Protein AF-A0A0M0ED02-F1 (afdb_monomer_lite)

pLDDT: mean 74.31, std 16.86, range [31.5, 91.44]

InterPro domains:
  IPR004805 Error-prone DNA polymerase/DNA polymerase III subunit alpha DnaE/PolC [PTHR32294] (1-151)
  IPR029460 DNA polymerase, helix-hairpin-helix motif [PF14579] (2-57)

Foldseek 3Di:
DPQADPLLVVLLVVLPPPNAAADPVSSCVSSVDALSNQLVCLLVVVCCVRHVDHSVRSNVSSVPDDRDCDPVVVVVPVPDDPPDPPDDDDHDDPLVSQVSNCVPPVDDPDDDNCVVVVVVCVVVQADEPVVVVVDDPPDDHHHDDDDSDDDDDDPPDDDDDDDDDDDDDDDDDD

Structure (mmCIF, N/CA/C/O backbone):
data_AF-A0A0M0ED02-F1
#
_entry.id   AF-A0A0M0ED02-F1
#
loop_
_atom_site.group_PDB
_atom_site.id
_atom_site.type_symbol
_atom_site.label_atom_id
_atom_site.label_alt_id
_atom_site.label_comp_id
_atom_site.label_asym_id
_atom_site.label_entity_id
_atom_site.label_seq_id
_atom_site.pdbx_PDB_ins_code
_atom_site.Cartn_x
_atom_site.Cartn_y
_atom_site.Cartn_z
_atom_site.occupancy
_atom_site.B_iso_or_equiv
_atom_site.auth_seq_id
_atom_site.auth_comp_id
_atom_site.auth_asym_id
_atom_site.auth_atom_id
_atom_site.pdbx_PDB_model_num
ATOM 1 N N . MET A 1 1 ? -3.926 8.147 -8.343 1.00 64.50 1 MET A N 1
ATOM 2 C CA . MET A 1 1 ? -3.078 7.857 -7.161 1.00 64.50 1 MET A CA 1
ATOM 3 C C . MET A 1 1 ? -2.410 9.155 -6.729 1.00 64.50 1 MET A C 1
ATOM 5 O O . MET A 1 1 ? -2.007 9.906 -7.608 1.00 64.50 1 MET A O 1
ATOM 9 N N . LYS A 1 2 ? -2.320 9.468 -5.429 1.00 71.38 2 LYS A N 1
ATOM 10 C CA . LYS A 1 2 ? -1.594 10.677 -4.991 1.00 71.38 2 LYS A CA 1
ATOM 11 C C . LYS A 1 2 ? -0.105 10.517 -5.325 1.00 71.38 2 LYS A C 1
ATOM 13 O O . LYS A 1 2 ? 0.480 9.510 -4.946 1.00 71.38 2 LYS A O 1
ATOM 18 N N . GLY A 1 3 ? 0.480 11.491 -6.020 1.00 77.50 3 GLY A N 1
ATOM 19 C CA . GLY A 1 3 ? 1.910 11.512 -6.363 1.00 77.50 3 GLY A CA 1
ATOM 20 C C . GLY A 1 3 ? 2.288 10.900 -7.719 1.00 77.50 3 GLY A C 1
ATOM 21 O O . GLY A 1 3 ? 3.395 11.139 -8.182 1.00 77.50 3 GLY A O 1
ATOM 22 N N . LEU A 1 4 ? 1.387 10.179 -8.398 1.00 85.06 4 LEU A N 1
ATOM 23 C CA . LEU A 1 4 ? 1.638 9.688 -9.759 1.00 85.06 4 LEU A CA 1
ATOM 24 C C . LEU A 1 4 ? 1.232 10.754 -10.785 1.00 85.06 4 LEU A C 1
ATOM 26 O O . LEU A 1 4 ? 0.069 11.162 -10.809 1.00 85.06 4 LEU A O 1
ATOM 30 N N . ALA A 1 5 ? 2.170 11.190 -11.628 1.00 89.19 5 ALA A N 1
ATOM 31 C CA . ALA A 1 5 ? 1.877 12.118 -12.716 1.00 89.19 5 ALA A CA 1
ATOM 32 C C . ALA A 1 5 ? 1.031 11.438 -13.806 1.00 89.19 5 ALA A C 1
ATOM 34 O O . ALA A 1 5 ? 1.244 10.270 -14.136 1.00 89.19 5 ALA A O 1
ATOM 35 N N . ASN A 1 6 ? 0.091 12.180 -14.401 1.00 89.19 6 ASN A N 1
ATOM 36 C CA . ASN A 1 6 ? -0.764 11.651 -15.471 1.00 89.19 6 ASN A CA 1
ATOM 37 C C . ASN A 1 6 ? 0.045 11.213 -16.699 1.00 89.19 6 ASN A C 1
ATOM 39 O O . ASN A 1 6 ? -0.293 10.215 -17.326 1.00 89.19 6 ASN A O 1
ATOM 43 N N . GLU A 1 7 ? 1.127 11.924 -17.015 1.00 89.88 7 GLU A N 1
ATOM 44 C CA . GLU A 1 7 ? 2.026 11.581 -18.121 1.00 89.88 7 GLU A CA 1
ATOM 45 C C . GLU A 1 7 ? 2.721 10.232 -17.896 1.00 89.88 7 GLU A C 1
ATOM 47 O O . GLU A 1 7 ? 2.799 9.416 -18.812 1.00 89.88 7 GLU A O 1
ATOM 52 N N . ASP A 1 8 ? 3.172 9.953 -16.670 1.00 89.50 8 ASP A N 1
ATOM 53 C CA . ASP A 1 8 ? 3.775 8.663 -16.315 1.00 89.50 8 ASP A CA 1
ATOM 54 C C . ASP A 1 8 ? 2.751 7.533 -16.419 1.00 89.50 8 ASP A C 1
ATOM 56 O O . ASP A 1 8 ? 3.034 6.481 -16.992 1.00 89.50 8 ASP A O 1
ATOM 60 N N . ALA A 1 9 ? 1.533 7.766 -15.923 1.00 89.31 9 ALA A N 1
ATOM 61 C CA . ALA A 1 9 ? 0.443 6.804 -16.034 1.00 89.31 9 ALA A CA 1
ATOM 62 C C . ALA A 1 9 ? 0.096 6.501 -17.503 1.00 89.31 9 ALA A C 1
ATOM 64 O O . ALA A 1 9 ? -0.051 5.335 -17.872 1.00 89.31 9 ALA A O 1
ATOM 65 N N . ALA A 1 10 ? 0.020 7.530 -18.352 1.00 90.31 10 ALA A N 1
ATOM 66 C CA . ALA A 1 10 ? -0.240 7.375 -19.780 1.00 90.31 10 ALA A CA 1
ATOM 67 C C . ALA A 1 10 ? 0.872 6.581 -20.479 1.00 90.31 10 ALA A C 1
ATOM 69 O O . ALA A 1 10 ? 0.573 5.677 -21.260 1.00 90.31 10 ALA A O 1
ATOM 70 N N . ARG A 1 11 ? 2.143 6.850 -20.150 1.00 90.88 11 ARG A N 1
ATOM 71 C CA . ARG A 1 11 ? 3.289 6.093 -20.678 1.00 90.88 11 ARG A CA 1
ATOM 72 C C . ARG A 1 11 ? 3.237 4.618 -20.305 1.00 90.88 11 ARG A C 1
ATOM 74 O O . ARG A 1 11 ? 3.454 3.776 -21.168 1.00 90.88 11 ARG A O 1
ATOM 81 N N . ILE A 1 12 ? 2.891 4.292 -19.061 1.00 90.31 12 ILE A N 1
ATOM 82 C CA . ILE A 1 12 ? 2.752 2.896 -18.619 1.00 9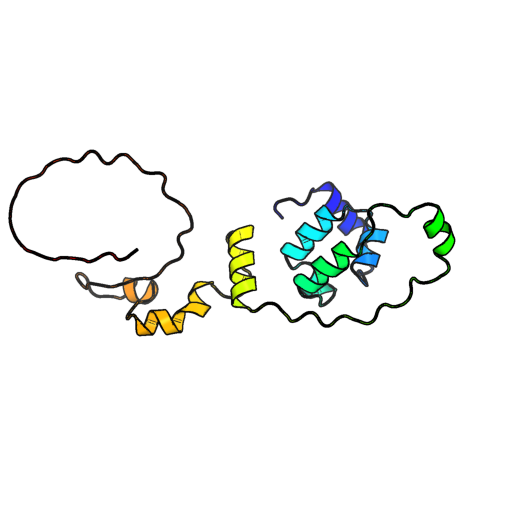0.31 12 ILE A CA 1
ATOM 83 C C . ILE A 1 12 ? 1.637 2.182 -19.389 1.00 90.31 12 ILE A C 1
ATOM 85 O O . ILE A 1 12 ? 1.824 1.051 -19.837 1.00 90.31 12 ILE A O 1
ATOM 89 N N . VAL A 1 13 ? 0.483 2.831 -19.570 1.00 91.44 13 VAL A N 1
ATOM 90 C CA . VAL A 1 13 ? -0.640 2.253 -20.325 1.00 91.44 13 VAL A CA 1
ATOM 91 C C . VAL A 1 13 ? -0.260 2.046 -21.792 1.00 91.44 13 VAL A C 1
ATOM 93 O O . VAL A 1 13 ? -0.491 0.962 -22.328 1.00 91.44 13 VAL A O 1
ATOM 96 N N . ALA A 1 14 ? 0.374 3.040 -22.419 1.00 90.12 14 ALA A N 1
ATOM 97 C CA . ALA A 1 14 ? 0.845 2.948 -23.799 1.00 90.12 14 ALA A CA 1
ATOM 98 C C . ALA A 1 14 ? 1.889 1.833 -23.977 1.00 90.12 14 ALA A C 1
ATOM 100 O O . ALA A 1 14 ? 1.805 1.051 -24.920 1.00 90.12 14 ALA A O 1
ATOM 101 N N . ALA A 1 15 ? 2.831 1.712 -23.040 1.00 89.06 15 ALA A N 1
ATOM 102 C CA . ALA A 1 15 ? 3.871 0.689 -23.060 1.00 89.06 15 ALA A CA 1
ATOM 103 C C . ALA A 1 15 ? 3.333 -0.729 -22.830 1.00 89.06 15 ALA A C 1
ATOM 105 O O . ALA A 1 15 ? 3.919 -1.695 -23.329 1.00 89.06 15 ALA A O 1
ATOM 106 N N . ARG A 1 16 ? 2.226 -0.877 -22.088 1.00 87.94 16 ARG A N 1
ATOM 107 C CA . ARG A 1 16 ? 1.568 -2.173 -21.888 1.00 87.94 16 ARG A CA 1
ATOM 108 C C . ARG A 1 16 ? 1.019 -2.705 -23.209 1.00 87.94 16 ARG A C 1
ATOM 110 O O . ARG A 1 16 ? 1.316 -3.841 -23.571 1.00 87.94 16 ARG A O 1
ATOM 117 N N . GLY A 1 17 ? 0.245 -1.888 -23.928 1.00 86.06 17 GLY A N 1
ATOM 118 C CA . GLY A 1 17 ? -0.506 -2.343 -25.100 1.00 86.06 17 GLY A CA 1
ATOM 119 C C . GLY A 1 17 ? -1.244 -3.655 -24.799 1.00 86.06 17 GLY A C 1
ATOM 120 O O . GLY A 1 17 ? -1.887 -3.780 -23.750 1.00 86.06 17 GLY A O 1
ATOM 121 N N . ASP A 1 18 ? -1.054 -4.650 -25.666 1.00 83.94 18 ASP A N 1
ATOM 122 C CA . ASP A 1 18 ? -1.659 -5.986 -25.542 1.00 83.94 18 ASP A CA 1
ATOM 123 C C . ASP A 1 18 ? -0.814 -6.990 -24.743 1.00 83.94 18 ASP A C 1
ATOM 125 O O . ASP A 1 18 ? -1.275 -8.090 -24.441 1.00 83.94 18 ASP A O 1
ATOM 129 N N . ARG A 1 19 ? 0.433 -6.645 -24.393 1.00 86.81 19 ARG A N 1
ATOM 130 C CA . ARG A 1 19 ? 1.355 -7.564 -23.710 1.00 86.81 19 ARG A CA 1
ATOM 131 C C . ARG A 1 19 ? 1.497 -7.203 -22.231 1.00 86.81 19 ARG A C 1
ATOM 133 O O . ARG A 1 19 ? 2.012 -6.117 -21.936 1.00 86.81 19 ARG A O 1
ATOM 140 N N . PRO A 1 20 ? 1.111 -8.095 -21.293 1.00 87.38 20 PRO A N 1
ATOM 141 C CA . PRO A 1 20 ? 1.337 -7.857 -19.872 1.00 87.38 20 PRO A CA 1
ATOM 142 C C . PRO A 1 20 ? 2.834 -7.692 -19.584 1.00 87.38 20 PRO A C 1
ATOM 144 O O . PRO A 1 20 ? 3.688 -8.116 -20.366 1.00 87.38 20 PRO A O 1
ATOM 147 N N . PHE A 1 21 ? 3.150 -7.025 -18.479 1.00 88.75 21 PHE A N 1
ATOM 148 C CA . PHE A 1 21 ? 4.531 -6.888 -18.025 1.00 88.75 21 PHE A CA 1
ATOM 149 C C . PHE A 1 21 ? 4.978 -8.181 -17.348 1.00 88.75 21 PHE A C 1
ATOM 151 O O . PHE A 1 21 ? 4.205 -8.763 -16.588 1.00 88.75 21 PHE A O 1
ATOM 158 N N . ALA A 1 22 ? 6.208 -8.615 -17.621 1.00 86.12 22 ALA A N 1
ATOM 159 C CA . ALA A 1 22 ? 6.765 -9.835 -17.031 1.00 86.12 22 ALA A CA 1
ATOM 160 C C . ALA A 1 22 ? 7.456 -9.582 -15.681 1.00 86.12 22 ALA A C 1
ATOM 162 O O . ALA A 1 22 ? 7.497 -10.460 -14.825 1.00 86.12 22 ALA A O 1
ATOM 163 N N . SER A 1 23 ? 7.999 -8.379 -15.480 1.00 86.19 23 SER A N 1
ATOM 164 C CA . SER A 1 23 ? 8.688 -7.979 -14.253 1.00 86.19 23 SER A CA 1
ATOM 165 C C . SER A 1 23 ? 8.640 -6.460 -14.063 1.00 86.19 23 SER A C 1
ATOM 167 O O . SER A 1 23 ? 8.217 -5.711 -14.950 1.00 86.19 23 SER A O 1
ATOM 169 N N . VAL A 1 24 ? 9.082 -5.990 -12.894 1.00 87.50 24 VAL A N 1
ATOM 170 C CA . VAL A 1 24 ? 9.230 -4.551 -12.619 1.00 87.50 24 VAL A CA 1
ATOM 171 C C . VAL A 1 24 ? 10.278 -3.919 -13.548 1.00 87.50 24 VAL A C 1
ATOM 173 O O . VAL A 1 24 ? 10.080 -2.796 -14.007 1.00 87.50 24 VAL A O 1
ATOM 176 N N . ASP A 1 25 ? 11.346 -4.651 -13.873 1.00 85.25 25 ASP A N 1
ATOM 177 C CA . ASP A 1 25 ? 12.389 -4.230 -14.817 1.00 85.25 25 ASP A CA 1
ATOM 178 C C . ASP A 1 25 ? 11.856 -4.134 -16.260 1.00 85.25 25 ASP A C 1
ATOM 180 O O . ASP A 1 25 ? 12.075 -3.117 -16.917 1.00 85.25 25 ASP A O 1
ATOM 184 N N . ASP A 1 26 ? 11.054 -5.108 -16.718 1.00 85.94 26 ASP A N 1
ATOM 185 C CA . ASP A 1 26 ? 10.380 -5.049 -18.029 1.00 85.94 26 ASP A CA 1
ATOM 186 C C . ASP A 1 26 ? 9.469 -3.817 -18.133 1.00 85.94 26 ASP A C 1
ATOM 188 O O . ASP A 1 26 ? 9.498 -3.082 -19.124 1.00 85.94 26 ASP A O 1
ATOM 192 N N . LEU A 1 27 ? 8.693 -3.536 -17.080 1.00 88.69 27 LEU A N 1
ATOM 193 C CA . LEU A 1 27 ? 7.845 -2.348 -17.023 1.00 88.69 27 LEU A CA 1
ATOM 194 C C . LEU A 1 27 ? 8.672 -1.060 -17.065 1.00 88.69 27 LEU A C 1
ATOM 196 O O . LEU A 1 27 ? 8.323 -0.138 -17.802 1.00 88.69 27 LEU A O 1
ATOM 200 N N . TRP A 1 28 ? 9.760 -0.989 -16.299 1.00 88.12 28 TRP A N 1
ATOM 201 C CA . TRP A 1 28 ? 10.634 0.179 -16.261 1.00 88.12 28 TRP A CA 1
ATOM 202 C C . TRP A 1 28 ? 11.277 0.456 -17.627 1.00 88.12 28 TRP A C 1
ATOM 204 O O . TRP A 1 28 ? 11.178 1.580 -18.122 1.00 88.12 28 TRP A O 1
ATOM 214 N N . ARG A 1 29 ? 11.829 -0.573 -18.286 1.00 84.19 29 ARG A N 1
ATOM 215 C CA . ARG A 1 29 ? 12.450 -0.454 -19.617 1.00 84.19 29 ARG A CA 1
ATOM 216 C C . ARG A 1 29 ? 11.445 -0.078 -20.703 1.00 84.19 29 ARG A C 1
ATOM 218 O O . ARG A 1 29 ? 11.745 0.769 -21.539 1.00 84.19 29 ARG A O 1
ATOM 225 N N . ARG A 1 30 ? 10.250 -0.683 -20.699 1.00 86.69 30 ARG A N 1
ATOM 226 C CA . ARG A 1 30 ? 9.215 -0.427 -21.718 1.00 86.69 30 ARG A CA 1
ATOM 227 C C . ARG A 1 30 ? 8.534 0.927 -21.543 1.00 86.69 30 ARG A C 1
ATOM 229 O O . ARG A 1 30 ? 8.235 1.581 -22.536 1.00 86.69 30 ARG A O 1
ATOM 236 N N . ALA A 1 31 ? 8.248 1.333 -20.305 1.00 87.44 31 ALA A N 1
ATOM 237 C CA . ALA A 1 31 ? 7.519 2.570 -20.028 1.00 87.44 31 ALA A CA 1
ATOM 238 C C . ALA A 1 31 ? 8.429 3.803 -19.894 1.00 87.44 31 ALA A C 1
ATOM 240 O O . ALA A 1 31 ? 7.944 4.926 -20.044 1.00 87.44 31 ALA A O 1
ATOM 241 N N . GLY A 1 32 ? 9.722 3.621 -19.595 1.00 83.94 32 GLY A N 1
ATOM 242 C CA . GLY A 1 32 ? 10.680 4.720 -19.434 1.00 83.94 32 GLY A CA 1
ATOM 243 C C . GLY A 1 32 ? 10.274 5.719 -18.344 1.00 83.94 32 GLY A C 1
ATOM 244 O O . GLY A 1 32 ? 10.489 6.927 -18.478 1.00 83.94 32 GLY A O 1
ATOM 245 N N . VAL A 1 33 ? 9.596 5.238 -17.298 1.00 88.12 33 VAL A N 1
ATOM 246 C CA . VAL A 1 33 ? 9.119 6.064 -16.180 1.00 88.12 33 VAL A CA 1
ATOM 247 C C . VAL A 1 33 ? 10.152 6.129 -15.061 1.00 88.12 33 VAL A C 1
ATOM 249 O O . VAL A 1 33 ? 10.954 5.219 -14.873 1.00 88.12 33 VAL A O 1
ATOM 252 N N . LYS A 1 34 ? 10.115 7.210 -14.281 1.00 85.75 34 LYS A N 1
ATOM 253 C CA . LYS A 1 34 ? 11.030 7.407 -13.149 1.00 85.75 34 LYS A CA 1
ATOM 254 C C . LYS A 1 34 ? 10.762 6.386 -12.038 1.00 85.75 34 LYS A C 1
ATOM 256 O O . LYS A 1 34 ? 9.608 6.028 -11.788 1.00 85.75 34 LYS A O 1
ATOM 261 N N . GLY A 1 35 ? 11.799 6.010 -11.284 1.00 86.00 35 GLY A N 1
ATOM 262 C CA . GLY A 1 35 ? 11.663 5.115 -10.124 1.00 86.00 35 GLY A CA 1
ATOM 263 C C . GLY A 1 35 ? 10.682 5.630 -9.058 1.00 86.00 35 GLY A C 1
ATOM 264 O O . GLY A 1 35 ? 10.022 4.847 -8.372 1.00 86.00 35 GLY A O 1
ATOM 265 N N . THR A 1 36 ? 10.491 6.951 -8.966 1.00 87.62 36 THR A N 1
ATOM 266 C CA . THR A 1 36 ? 9.485 7.573 -8.089 1.00 87.62 36 THR A CA 1
ATOM 267 C C . THR A 1 36 ? 8.051 7.202 -8.480 1.00 87.62 36 THR A C 1
ATOM 269 O O . THR A 1 36 ? 7.244 6.880 -7.608 1.00 87.62 36 THR A O 1
ATOM 272 N N . ALA A 1 37 ? 7.734 7.165 -9.778 1.00 89.19 37 ALA A N 1
ATOM 273 C CA . ALA A 1 37 ? 6.424 6.747 -10.277 1.00 89.19 37 ALA A CA 1
ATOM 274 C C . ALA A 1 37 ? 6.158 5.264 -9.970 1.00 89.19 37 ALA A C 1
ATOM 276 O O . ALA A 1 37 ? 5.073 4.907 -9.506 1.00 89.19 37 ALA A O 1
ATOM 277 N N . LEU A 1 38 ? 7.174 4.411 -10.137 1.00 89.19 38 LEU A N 1
ATOM 278 C CA . LEU A 1 38 ? 7.102 2.991 -9.773 1.00 89.19 38 LEU A CA 1
ATOM 279 C C . LEU A 1 38 ? 6.899 2.794 -8.273 1.00 89.19 38 LEU A C 1
ATOM 281 O O . LEU A 1 38 ? 6.104 1.955 -7.853 1.00 89.19 38 LEU A O 1
ATOM 285 N N . THR A 1 39 ? 7.569 3.607 -7.457 1.00 89.62 39 THR A N 1
ATOM 286 C CA . THR A 1 39 ? 7.410 3.583 -5.999 1.00 89.62 39 THR A CA 1
ATOM 287 C C . THR A 1 39 ? 5.963 3.876 -5.606 1.00 89.62 39 THR A C 1
ATOM 289 O O . THR A 1 39 ? 5.397 3.160 -4.783 1.00 89.62 39 THR A O 1
ATOM 292 N N . HIS A 1 40 ? 5.323 4.863 -6.239 1.00 89.00 40 HIS A N 1
ATOM 293 C CA . HIS A 1 40 ? 3.910 5.163 -5.999 1.00 89.00 40 HIS A CA 1
ATOM 294 C C . HIS A 1 40 ? 2.971 4.012 -6.384 1.00 89.00 40 HIS A C 1
ATOM 296 O O . HIS A 1 40 ? 1.999 3.758 -5.672 1.00 89.00 40 HIS A O 1
ATOM 302 N N . LEU A 1 41 ? 3.273 3.282 -7.462 1.00 88.62 41 LEU A N 1
ATOM 303 C CA . LEU A 1 41 ? 2.524 2.082 -7.850 1.00 88.62 41 LEU A CA 1
ATOM 304 C C . LEU A 1 41 ? 2.697 0.939 -6.843 1.00 88.62 41 LEU A C 1
ATOM 306 O O . LEU A 1 41 ? 1.717 0.288 -6.484 1.00 88.62 41 LEU A O 1
ATOM 310 N N . ALA A 1 42 ? 3.919 0.719 -6.352 1.00 88.88 42 ALA A N 1
ATOM 311 C CA . ALA A 1 42 ? 4.198 -0.307 -5.349 1.00 88.88 42 ALA A CA 1
ATOM 312 C C . ALA A 1 42 ? 3.500 -0.013 -4.022 1.00 88.88 42 ALA A C 1
ATOM 314 O O . ALA A 1 42 ? 2.944 -0.908 -3.393 1.00 88.88 42 ALA A O 1
ATOM 315 N N . GLU A 1 43 ? 3.460 1.249 -3.606 1.00 84.44 43 GLU A N 1
ATOM 316 C CA . GLU A 1 43 ? 2.719 1.654 -2.412 1.00 84.44 43 GLU A CA 1
ATOM 317 C C . GLU A 1 43 ? 1.209 1.449 -2.551 1.00 84.44 43 GLU A C 1
ATOM 319 O O . GLU A 1 43 ? 0.544 1.153 -1.560 1.00 84.44 43 GLU A O 1
ATOM 324 N N . ALA A 1 44 ? 0.677 1.561 -3.768 1.00 84.06 44 ALA A N 1
ATOM 325 C CA . ALA A 1 44 ? -0.721 1.286 -4.083 1.00 84.06 44 ALA A CA 1
ATOM 326 C C . ALA A 1 44 ? -1.021 -0.207 -4.334 1.00 84.06 44 ALA A C 1
ATOM 328 O O . ALA A 1 44 ? -2.122 -0.525 -4.773 1.00 84.06 44 ALA A O 1
ATOM 329 N N . ASP A 1 45 ? -0.066 -1.113 -4.087 1.00 83.12 45 ASP A N 1
ATOM 330 C CA . ASP A 1 45 ? -0.179 -2.558 -4.352 1.00 83.12 45 ASP A CA 1
ATOM 331 C C . ASP A 1 45 ? -0.523 -2.919 -5.808 1.00 83.12 45 ASP A C 1
ATOM 333 O O . ASP A 1 45 ? -1.046 -3.998 -6.093 1.00 83.12 45 ASP A O 1
ATOM 337 N N . ALA A 1 46 ? -0.169 -2.055 -6.765 1.00 87.19 46 ALA A N 1
ATOM 338 C CA . ALA A 1 46 ? -0.500 -2.257 -8.176 1.00 87.19 46 ALA A CA 1
ATOM 339 C C . ALA A 1 46 ? 0.192 -3.485 -8.804 1.00 87.19 46 ALA A C 1
ATOM 341 O O . ALA A 1 46 ? -0.291 -4.021 -9.800 1.00 87.19 46 ALA A O 1
ATOM 342 N N . PHE A 1 47 ? 1.303 -3.952 -8.225 1.00 87.25 47 PHE A N 1
ATOM 343 C CA . PHE A 1 47 ? 2.068 -5.099 -8.729 1.00 87.25 47 PHE A CA 1
ATOM 344 C C . PHE A 1 47 ? 1.541 -6.458 -8.255 1.00 87.25 47 PHE A C 1
ATOM 346 O O . PHE A 1 47 ? 1.873 -7.475 -8.858 1.00 87.25 47 PHE A O 1
ATOM 353 N N . ARG A 1 48 ? 0.685 -6.498 -7.229 1.00 84.94 48 ARG A N 1
ATOM 354 C CA . ARG A 1 48 ? 0.176 -7.751 -6.660 1.00 84.94 48 ARG A CA 1
ATOM 355 C C . ARG A 1 48 ? -0.732 -8.545 -7.615 1.00 84.94 48 ARG A C 1
ATOM 357 O O . ARG A 1 48 ? -0.478 -9.732 -7.781 1.00 84.94 48 ARG A O 1
ATOM 364 N N . PRO A 1 49 ? -1.741 -7.948 -8.286 1.00 83.88 49 PRO A N 1
ATOM 365 C CA . PRO A 1 49 ? -2.605 -8.704 -9.199 1.00 83.88 49 PRO A CA 1
ATOM 366 C C . PRO A 1 49 ? -1.925 -9.093 -10.520 1.00 83.88 49 PRO A C 1
ATOM 368 O O . PRO A 1 49 ? -2.341 -10.062 -11.142 1.00 83.88 49 PRO A O 1
ATOM 371 N N . GLY A 1 50 ? -0.916 -8.338 -10.970 1.00 82.25 50 GLY A N 1
ATOM 372 C CA . GLY A 1 50 ? -0.253 -8.577 -12.259 1.00 82.25 50 GLY A CA 1
ATOM 373 C C . GLY A 1 50 ? 1.016 -9.424 -12.167 1.00 82.25 50 GLY A C 1
ATOM 374 O O . GLY A 1 50 ? 1.206 -10.319 -12.980 1.00 82.25 50 GLY A O 1
ATOM 375 N N . LEU A 1 51 ? 1.877 -9.140 -11.187 1.00 85.44 51 LEU A N 1
ATOM 376 C CA . LEU A 1 51 ? 3.195 -9.770 -11.031 1.00 85.44 51 LEU A CA 1
ATOM 377 C C . LEU A 1 51 ? 3.281 -10.687 -9.804 1.00 85.44 51 LEU A C 1
ATOM 379 O O . LEU A 1 51 ? 4.322 -11.287 -9.571 1.00 85.44 51 LEU A O 1
ATOM 383 N N . GLY A 1 52 ? 2.234 -10.758 -8.975 1.00 84.81 52 GLY A N 1
ATOM 384 C CA . GLY A 1 52 ? 2.253 -11.536 -7.731 1.00 84.81 52 GLY A CA 1
ATOM 385 C C . GLY A 1 52 ? 3.147 -10.956 -6.631 1.00 84.81 52 GLY A C 1
ATOM 386 O O . GLY A 1 52 ? 3.233 -11.543 -5.558 1.00 84.81 52 GLY A O 1
ATOM 387 N N . LEU A 1 53 ? 3.778 -9.801 -6.860 1.00 85.50 53 LEU A N 1
ATOM 388 C CA . LEU A 1 53 ? 4.740 -9.220 -5.928 1.00 85.50 53 LEU A CA 1
ATOM 389 C C . LEU A 1 53 ? 4.036 -8.545 -4.753 1.00 85.50 53 LEU A C 1
ATOM 391 O O . LEU A 1 53 ? 3.192 -7.655 -4.930 1.00 85.50 53 LEU A O 1
ATOM 395 N N . ALA A 1 54 ? 4.433 -8.926 -3.541 1.00 85.19 54 ALA A N 1
ATOM 396 C CA . ALA A 1 54 ? 4.083 -8.193 -2.342 1.00 85.19 54 ALA A CA 1
ATOM 397 C C . ALA A 1 54 ? 4.737 -6.807 -2.371 1.00 85.19 54 ALA A C 1
ATOM 399 O O . ALA A 1 54 ? 5.788 -6.581 -2.976 1.00 85.19 54 ALA A O 1
ATOM 400 N N . ARG A 1 55 ? 4.141 -5.852 -1.656 1.00 84.25 55 ARG A N 1
ATOM 401 C CA . ARG A 1 55 ? 4.603 -4.458 -1.620 1.00 84.25 55 ARG A CA 1
ATOM 402 C C . ARG A 1 55 ? 6.102 -4.313 -1.393 1.00 84.25 55 ARG A C 1
ATOM 404 O O . ARG A 1 55 ? 6.759 -3.499 -2.037 1.00 84.25 55 ARG A O 1
ATOM 411 N N . ARG A 1 56 ? 6.630 -5.054 -0.419 1.00 84.06 56 ARG A N 1
ATOM 412 C CA . ARG A 1 56 ? 8.032 -4.944 -0.016 1.00 84.06 56 ARG A CA 1
ATOM 413 C C . ARG A 1 56 ? 8.971 -5.492 -1.083 1.00 84.06 56 ARG A C 1
ATOM 415 O O . ARG A 1 56 ? 10.011 -4.888 -1.312 1.00 84.06 56 ARG A O 1
ATOM 422 N N . GLU A 1 57 ? 8.573 -6.570 -1.745 1.00 85.50 57 GLU A N 1
ATOM 423 C CA . GLU A 1 57 ? 9.292 -7.156 -2.877 1.00 85.50 57 GLU A CA 1
ATOM 424 C C . GLU A 1 57 ? 9.300 -6.181 -4.052 1.00 85.50 57 GLU A C 1
ATOM 426 O O . GLU A 1 57 ? 10.362 -5.871 -4.577 1.00 85.50 57 GLU A O 1
ATOM 431 N N . ALA A 1 58 ? 8.149 -5.585 -4.378 1.00 87.62 58 ALA A N 1
ATOM 432 C CA . ALA A 1 58 ? 8.056 -4.570 -5.422 1.00 87.62 58 ALA A CA 1
ATOM 433 C C . ALA A 1 58 ? 8.933 -3.343 -5.118 1.00 87.62 58 ALA A C 1
ATOM 435 O O . ALA A 1 58 ? 9.696 -2.903 -5.971 1.00 87.62 58 ALA A O 1
ATOM 436 N N . LEU A 1 59 ? 8.885 -2.807 -3.891 1.00 89.06 59 LEU A N 1
ATOM 437 C CA . LEU A 1 59 ? 9.747 -1.692 -3.479 1.00 89.06 59 LEU A CA 1
ATOM 438 C C . LEU A 1 59 ? 11.232 -2.042 -3.554 1.00 89.06 59 LEU A C 1
ATOM 440 O O . LEU A 1 59 ? 12.053 -1.164 -3.815 1.00 89.06 59 LEU A O 1
ATOM 444 N N . TRP A 1 60 ? 11.587 -3.295 -3.293 1.00 87.81 60 TRP A N 1
ATOM 445 C CA . TRP A 1 60 ? 12.972 -3.718 -3.349 1.00 87.81 60 TRP A CA 1
ATOM 446 C C . TRP A 1 60 ? 13.457 -3.929 -4.780 1.00 87.81 60 TRP A C 1
ATOM 448 O O . TRP A 1 60 ? 14.516 -3.415 -5.127 1.00 87.81 60 TRP A O 1
ATOM 458 N N . ALA A 1 61 ? 12.627 -4.536 -5.631 1.00 86.31 61 ALA A N 1
ATOM 459 C CA . ALA A 1 61 ? 12.860 -4.622 -7.067 1.00 86.31 61 ALA A CA 1
ATOM 460 C C . ALA A 1 61 ? 13.038 -3.228 -7.692 1.00 86.31 61 ALA A C 1
ATOM 462 O O . ALA A 1 61 ? 13.941 -3.025 -8.491 1.00 86.31 61 ALA A O 1
ATOM 463 N N . ILE A 1 62 ? 12.246 -2.234 -7.267 1.00 87.69 62 ILE A N 1
ATOM 464 C CA . ILE A 1 62 ? 12.389 -0.844 -7.731 1.00 87.69 62 ILE A CA 1
ATOM 465 C C . ILE A 1 62 ? 13.721 -0.233 -7.290 1.00 87.69 62 ILE A C 1
ATOM 467 O O . ILE A 1 62 ? 14.338 0.493 -8.059 1.00 87.69 62 ILE A O 1
ATOM 471 N N . LYS A 1 63 ? 14.184 -0.518 -6.068 1.00 85.12 63 LYS A N 1
ATOM 472 C CA . LYS A 1 63 ? 15.485 -0.029 -5.579 1.00 85.12 63 LYS A CA 1
ATOM 473 C C . LYS A 1 63 ? 16.675 -0.640 -6.319 1.00 85.12 63 LYS A C 1
ATOM 475 O O . LYS A 1 63 ? 17.746 -0.043 -6.289 1.00 85.12 63 LYS A O 1
ATOM 480 N N . ALA A 1 64 ? 16.501 -1.811 -6.927 1.00 82.25 64 ALA A N 1
ATOM 481 C CA . ALA A 1 64 ? 17.521 -2.435 -7.763 1.00 82.25 64 ALA A CA 1
ATOM 482 C C . ALA A 1 64 ? 17.621 -1.784 -9.157 1.00 82.25 64 ALA A C 1
ATOM 484 O O . ALA A 1 64 ? 18.644 -1.932 -9.822 1.00 82.25 64 ALA A O 1
ATOM 485 N N . LEU A 1 65 ? 16.600 -1.032 -9.592 1.00 78.88 65 LEU A N 1
ATOM 486 C CA . LEU A 1 65 ? 16.629 -0.310 -10.866 1.00 78.88 65 LEU A CA 1
ATOM 487 C C . LEU A 1 65 ? 17.647 0.836 -10.806 1.00 78.88 65 LEU A C 1
ATOM 489 O O . LEU A 1 65 ? 17.729 1.563 -9.815 1.00 78.88 65 LEU A O 1
ATOM 493 N N . ARG A 1 66 ? 18.416 1.022 -11.882 1.00 68.25 66 ARG A N 1
ATOM 494 C CA . ARG A 1 66 ? 19.375 2.131 -12.006 1.00 68.25 66 ARG A CA 1
ATOM 495 C C . ARG A 1 66 ? 18.730 3.323 -12.705 1.00 68.25 66 ARG A C 1
ATOM 497 O O . ARG A 1 66 ? 17.963 3.129 -13.631 1.00 68.25 66 ARG A O 1
ATOM 504 N N . ASP A 1 67 ? 19.072 4.549 -12.307 1.00 59.22 67 ASP A N 1
ATOM 505 C CA . ASP A 1 67 ? 18.470 5.763 -12.888 1.00 59.22 67 ASP A CA 1
ATOM 506 C C . ASP A 1 67 ? 18.925 6.060 -14.337 1.00 59.22 67 ASP A C 1
ATOM 508 O O . ASP A 1 67 ? 18.221 6.765 -15.051 1.00 59.22 67 ASP A O 1
ATOM 512 N N . GLU A 1 68 ? 20.052 5.500 -14.799 1.00 58.38 68 GLU A N 1
ATOM 513 C CA . GLU A 1 68 ? 20.570 5.656 -16.170 1.00 58.38 68 GLU A CA 1
ATOM 514 C C . GLU A 1 68 ? 21.498 4.467 -16.515 1.00 58.38 68 GLU A C 1
ATOM 516 O O . GLU A 1 68 ? 22.338 4.093 -15.682 1.00 58.38 68 GLU A O 1
ATOM 521 N N . PRO A 1 69 ? 21.404 3.851 -17.711 1.00 55.56 69 PRO A N 1
ATOM 522 C CA . PRO A 1 69 ? 22.387 2.866 -18.149 1.00 55.56 69 PRO A CA 1
ATOM 523 C C . PRO A 1 69 ? 23.729 3.567 -18.401 1.00 55.56 69 PRO A C 1
ATOM 525 O O . PRO A 1 69 ? 23.899 4.284 -19.385 1.00 55.56 69 PRO A O 1
ATOM 528 N N . LEU A 1 70 ? 24.705 3.384 -17.504 1.00 60.81 70 LEU A N 1
ATOM 529 C CA . LEU A 1 70 ? 26.027 3.991 -17.689 1.00 60.81 70 LEU A CA 1
ATOM 530 C C . LEU A 1 70 ? 26.681 3.439 -18.975 1.00 60.81 70 LEU A C 1
ATOM 532 O O . LEU A 1 70 ? 26.551 2.241 -19.247 1.00 60.81 70 LEU A O 1
ATOM 536 N N . PRO A 1 71 ? 27.448 4.253 -19.729 1.00 63.94 71 PRO A N 1
ATOM 537 C CA . PRO A 1 71 ? 27.976 3.878 -21.048 1.00 63.94 71 PRO A CA 1
ATOM 538 C C . PRO A 1 71 ? 28.783 2.571 -21.066 1.00 63.94 71 PRO A C 1
ATOM 540 O O . PRO A 1 71 ? 28.741 1.825 -22.040 1.00 63.94 71 PRO A O 1
ATOM 543 N N . LEU A 1 72 ? 29.483 2.262 -19.970 1.00 61.22 72 LEU A N 1
ATOM 544 C CA . LEU A 1 72 ? 30.253 1.025 -19.819 1.00 61.22 72 LEU A CA 1
ATOM 545 C C . LEU A 1 72 ? 29.357 -0.220 -19.651 1.00 61.22 72 LEU A C 1
ATOM 547 O O . LEU A 1 72 ? 29.697 -1.290 -20.146 1.00 61.22 72 LEU A O 1
ATOM 551 N N . PHE A 1 73 ? 28.191 -0.080 -19.011 1.00 57.06 73 PHE A N 1
ATOM 552 C CA . PHE A 1 73 ? 27.216 -1.164 -18.827 1.00 57.06 73 PHE A CA 1
ATOM 553 C C . PHE A 1 73 ? 26.243 -1.299 -20.011 1.00 57.06 73 PHE A C 1
ATOM 555 O O . PHE A 1 73 ? 25.686 -2.372 -20.230 1.00 57.06 73 PHE A O 1
ATOM 562 N N . ALA A 1 74 ? 26.102 -0.256 -20.836 1.00 59.84 74 ALA A N 1
ATOM 563 C CA . ALA A 1 74 ? 25.385 -0.325 -22.113 1.00 59.84 74 ALA A CA 1
ATOM 564 C C . ALA A 1 74 ? 26.096 -1.224 -23.150 1.00 59.84 74 ALA A C 1
ATOM 566 O O . ALA A 1 74 ? 25.454 -1.800 -24.021 1.00 59.84 74 ALA A O 1
ATOM 567 N N . ALA A 1 75 ? 27.420 -1.388 -23.049 1.00 58.62 75 ALA A N 1
ATOM 568 C CA . ALA A 1 75 ? 28.166 -2.367 -23.848 1.00 58.62 75 ALA A CA 1
ATOM 569 C C . ALA A 1 75 ? 28.058 -3.796 -23.276 1.00 58.62 75 ALA A C 1
ATOM 571 O O . ALA A 1 75 ? 28.153 -4.776 -24.013 1.00 58.62 75 ALA A O 1
ATOM 572 N N . ALA A 1 76 ? 27.820 -3.918 -21.966 1.00 56.00 76 ALA A N 1
ATOM 573 C CA . ALA A 1 76 ? 27.667 -5.189 -21.264 1.00 56.00 76 ALA A CA 1
ATOM 574 C C . ALA A 1 76 ? 26.249 -5.778 -21.359 1.00 56.00 76 ALA A C 1
ATOM 576 O O . ALA A 1 76 ? 26.017 -6.852 -20.824 1.00 56.00 76 ALA A O 1
ATOM 577 N N . THR A 1 77 ? 25.309 -5.144 -22.072 1.00 52.47 77 THR A N 1
ATOM 578 C CA . THR A 1 77 ? 23.909 -5.608 -22.200 1.00 52.47 77 THR A CA 1
ATOM 579 C C . THR A 1 77 ? 23.776 -6.983 -22.879 1.00 52.47 77 THR A C 1
ATOM 581 O O . THR A 1 77 ? 22.714 -7.595 -22.838 1.00 52.47 77 THR A O 1
ATOM 584 N N . VAL A 1 78 ? 24.860 -7.493 -23.476 1.00 48.25 78 VAL A N 1
ATOM 585 C CA . VAL A 1 78 ? 24.965 -8.868 -24.000 1.00 48.25 78 VAL A CA 1
ATOM 586 C C . VAL A 1 78 ? 25.178 -9.896 -22.876 1.00 48.25 78 VAL A C 1
ATOM 588 O O . VAL A 1 78 ? 24.801 -11.057 -23.017 1.00 48.25 78 VAL A O 1
ATOM 591 N N . MET A 1 79 ? 25.736 -9.484 -21.738 1.00 46.91 79 MET A N 1
ATOM 592 C CA . MET A 1 79 ? 25.860 -10.311 -20.544 1.00 46.91 79 MET A CA 1
ATOM 593 C C . MET A 1 79 ? 24.684 -10.006 -19.625 1.00 46.91 79 MET A C 1
ATOM 595 O O . MET A 1 79 ? 24.613 -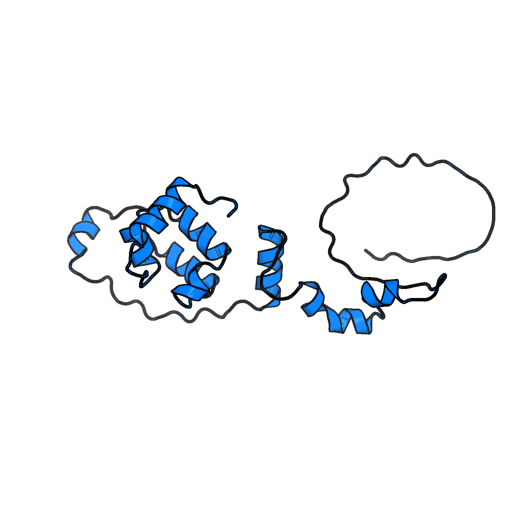8.945 -19.011 1.00 46.91 79 MET A O 1
ATOM 599 N N . ARG A 1 80 ? 23.743 -10.950 -19.546 1.00 50.34 80 ARG A N 1
ATOM 600 C CA . ARG A 1 80 ? 22.699 -10.965 -18.519 1.00 50.34 80 ARG A CA 1
ATOM 601 C C . ARG A 1 80 ? 23.396 -10.742 -17.172 1.00 50.34 80 ARG A C 1
ATOM 603 O O . ARG A 1 80 ? 24.259 -11.548 -16.819 1.00 50.34 80 ARG A O 1
ATOM 610 N N . GLU A 1 81 ? 23.103 -9.625 -16.495 1.00 56.78 81 GLU A N 1
ATOM 611 C CA . GLU A 1 81 ? 23.572 -9.388 -15.124 1.00 56.78 81 GLU A CA 1
ATOM 612 C C . GLU A 1 81 ? 23.291 -10.673 -14.342 1.00 56.78 81 GLU A C 1
ATOM 614 O O . GLU A 1 81 ? 22.219 -11.263 -14.506 1.00 56.78 81 GLU A O 1
ATOM 619 N N . ALA A 1 82 ? 24.310 -11.182 -13.645 1.00 54.25 82 ALA A N 1
ATOM 620 C CA . ALA A 1 82 ? 24.249 -12.483 -12.993 1.00 54.25 82 ALA A CA 1
ATOM 621 C C . ALA A 1 82 ? 22.923 -12.611 -12.232 1.00 54.25 82 ALA A C 1
ATOM 623 O O . ALA A 1 82 ? 22.548 -11.681 -11.522 1.00 54.25 82 ALA A O 1
ATOM 624 N N . GLU A 1 83 ? 22.206 -13.725 -12.422 1.00 55.88 83 GLU A N 1
ATOM 625 C CA . GLU A 1 83 ? 20.984 -13.997 -11.662 1.00 55.88 83 GLU A CA 1
ATOM 626 C C . GLU A 1 83 ? 21.360 -14.023 -10.179 1.00 55.88 83 GLU A C 1
ATOM 628 O O . GLU A 1 83 ? 21.944 -14.990 -9.684 1.00 55.88 83 GLU A O 1
ATOM 633 N N . GLU A 1 84 ? 21.095 -12.915 -9.485 1.00 59.16 84 GLU A N 1
ATOM 634 C CA . GLU A 1 84 ? 21.206 -12.861 -8.039 1.00 59.16 84 GLU A CA 1
ATOM 635 C C . GLU A 1 84 ? 20.155 -13.814 -7.458 1.00 59.16 84 GLU A C 1
ATOM 637 O O . GLU A 1 84 ? 19.020 -13.848 -7.941 1.00 59.16 84 GLU A O 1
ATOM 642 N N . PRO A 1 85 ? 20.518 -14.629 -6.454 1.00 62.16 85 PRO A N 1
ATOM 643 C CA . PRO A 1 85 ? 19.577 -15.561 -5.859 1.00 62.16 85 PRO A CA 1
ATOM 644 C C . PRO A 1 85 ? 18.392 -14.797 -5.267 1.00 62.16 85 PRO A C 1
ATOM 646 O O . PRO A 1 85 ? 18.585 -13.786 -4.589 1.00 62.16 85 PRO A O 1
ATOM 649 N N . ASP A 1 86 ? 17.180 -15.313 -5.490 1.00 62.94 86 ASP A N 1
ATOM 650 C CA . ASP A 1 86 ? 15.956 -14.747 -4.927 1.00 62.94 86 ASP A CA 1
ATOM 651 C C . ASP A 1 86 ? 16.101 -14.606 -3.413 1.00 62.94 86 ASP A C 1
ATOM 653 O O . ASP A 1 86 ? 16.174 -15.586 -2.662 1.00 62.94 86 ASP A O 1
ATOM 657 N N . VAL A 1 87 ? 16.160 -13.364 -2.943 1.00 66.56 87 VAL A N 1
ATOM 658 C CA . VAL A 1 87 ? 16.274 -13.124 -1.515 1.00 66.56 87 VAL A CA 1
ATOM 659 C C . VAL A 1 87 ? 14.885 -13.169 -0.891 1.00 66.56 87 VAL A C 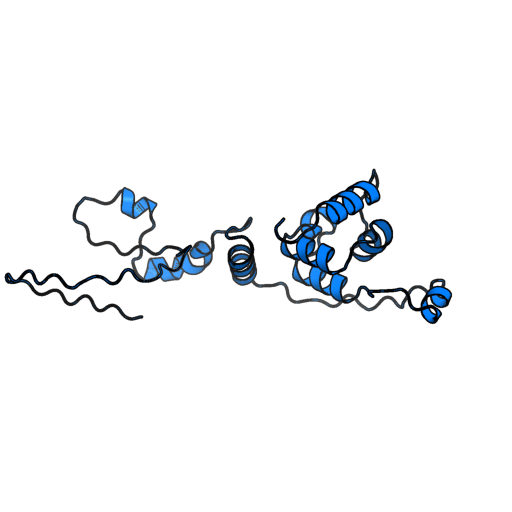1
ATOM 661 O O . VAL A 1 87 ? 14.018 -12.334 -1.153 1.00 66.56 87 VAL A O 1
ATOM 664 N N . LEU A 1 88 ? 14.703 -14.140 0.002 1.00 69.06 88 LEU A N 1
ATOM 665 C CA . LEU A 1 88 ? 13.481 -14.328 0.773 1.00 69.06 88 LEU A CA 1
ATOM 666 C C . LEU A 1 88 ? 13.284 -13.177 1.766 1.00 69.06 88 LEU A C 1
ATOM 668 O O . LEU A 1 88 ? 13.782 -13.172 2.895 1.00 69.06 88 LEU A O 1
ATOM 672 N N . LEU A 1 89 ? 12.512 -12.182 1.347 1.00 72.69 89 LEU A N 1
ATOM 673 C CA . LEU A 1 89 ? 12.042 -11.122 2.218 1.00 72.69 89 LEU A CA 1
ATOM 674 C C . LEU A 1 89 ? 10.916 -11.653 3.116 1.00 72.69 89 LEU A C 1
ATOM 676 O O . LEU A 1 89 ? 9.829 -11.943 2.640 1.00 72.69 89 LEU A O 1
ATOM 680 N N . GLN A 1 90 ? 11.123 -11.657 4.438 1.00 72.69 90 GLN A N 1
ATOM 681 C CA . GLN A 1 90 ? 10.028 -11.879 5.399 1.00 72.69 90 GLN A CA 1
ATOM 682 C C . GLN A 1 90 ? 8.804 -10.979 5.118 1.00 72.69 90 GLN A C 1
ATOM 684 O O . GLN A 1 90 ? 8.923 -9.763 5.257 1.00 72.69 90 GLN A O 1
ATOM 689 N N . PRO A 1 91 ? 7.622 -11.512 4.781 1.00 69.75 91 PRO A N 1
ATOM 690 C CA . PRO A 1 91 ? 6.457 -10.681 4.488 1.00 69.75 91 PRO A CA 1
ATOM 691 C C . PRO A 1 91 ? 6.124 -9.747 5.665 1.00 69.75 91 PRO A C 1
ATOM 693 O O . PRO A 1 91 ? 6.397 -10.052 6.831 1.00 69.75 91 PRO A O 1
ATOM 696 N N . MET A 1 92 ? 5.571 -8.567 5.368 1.00 73.38 92 MET A N 1
ATOM 697 C CA . MET A 1 92 ? 5.094 -7.677 6.429 1.00 73.38 92 MET A CA 1
ATOM 698 C C . MET A 1 92 ? 3.927 -8.340 7.164 1.00 73.38 92 MET A C 1
ATOM 700 O O . MET A 1 92 ? 3.124 -9.044 6.563 1.00 73.38 92 MET A O 1
ATOM 704 N N . ARG A 1 93 ? 3.821 -8.097 8.473 1.00 81.44 93 ARG A N 1
ATOM 705 C CA . ARG A 1 93 ? 2.634 -8.503 9.237 1.00 81.44 93 ARG A CA 1
ATOM 706 C C . ARG A 1 93 ? 1.416 -7.736 8.721 1.00 81.44 93 ARG A C 1
ATOM 708 O O . ARG A 1 93 ? 1.522 -6.527 8.509 1.00 81.44 93 ARG A O 1
ATOM 715 N N . ASP A 1 94 ? 0.266 -8.394 8.630 1.00 77.88 94 ASP A N 1
ATOM 716 C CA . ASP A 1 94 ? -0.963 -7.821 8.059 1.00 77.88 94 ASP A CA 1
ATOM 717 C C . ASP A 1 94 ? -1.356 -6.479 8.695 1.00 77.88 94 ASP A C 1
ATOM 719 O O . ASP A 1 94 ? -1.628 -5.502 7.996 1.00 77.88 94 ASP A O 1
ATOM 723 N N . GLY A 1 95 ? -1.271 -6.374 10.027 1.00 78.12 95 GLY A N 1
ATOM 724 C CA . GLY A 1 95 ? -1.559 -5.126 10.741 1.00 78.12 95 GLY A CA 1
ATOM 725 C C . GLY A 1 95 ? -0.611 -3.974 10.378 1.00 78.12 95 GLY A C 1
ATOM 726 O O . GLY A 1 95 ? -1.025 -2.815 10.336 1.00 78.12 95 GLY A O 1
ATOM 727 N N . ALA A 1 96 ? 0.652 -4.273 10.053 1.00 78.94 96 ALA A N 1
ATOM 728 C CA . ALA A 1 96 ? 1.615 -3.266 9.611 1.00 78.94 96 ALA A CA 1
ATOM 729 C C . ALA A 1 96 ? 1.334 -2.798 8.174 1.00 78.94 96 ALA A C 1
ATOM 731 O O . ALA A 1 96 ? 1.546 -1.625 7.864 1.00 78.94 96 ALA A O 1
ATOM 732 N N . GLU A 1 97 ? 0.837 -3.684 7.305 1.00 80.38 97 GLU A N 1
ATOM 733 C CA . GLU A 1 97 ? 0.386 -3.304 5.962 1.00 80.38 97 GLU A CA 1
ATOM 734 C C . GLU A 1 97 ? -0.841 -2.392 6.037 1.00 80.38 97 GLU A C 1
ATOM 736 O O . GLU A 1 97 ? -0.844 -1.322 5.428 1.00 80.38 97 GLU A O 1
ATOM 741 N N . VAL A 1 98 ? -1.830 -2.758 6.856 1.00 81.81 98 VAL A N 1
ATOM 742 C CA . VAL A 1 98 ? -3.061 -1.982 7.056 1.00 81.81 98 VAL A CA 1
ATOM 743 C C . VAL A 1 98 ? -2.781 -0.600 7.643 1.00 81.81 98 VAL A C 1
ATOM 745 O O . VAL A 1 98 ? -3.286 0.404 7.137 1.00 81.81 98 VAL A O 1
ATOM 748 N N . ALA A 1 99 ? -1.929 -0.511 8.668 1.00 79.44 99 ALA A N 1
ATOM 749 C CA . ALA A 1 99 ? -1.533 0.774 9.242 1.00 79.44 99 ALA A CA 1
ATOM 750 C C . ALA A 1 99 ? -0.841 1.675 8.203 1.00 79.44 99 ALA A C 1
ATOM 752 O O . ALA A 1 99 ? -1.051 2.890 8.180 1.00 79.44 99 ALA A O 1
ATOM 753 N N . ARG A 1 100 ? -0.029 1.088 7.314 1.00 75.44 100 ARG A N 1
ATOM 754 C CA . ARG A 1 100 ? 0.669 1.822 6.252 1.00 75.44 100 ARG A CA 1
ATOM 755 C C . ARG A 1 100 ? -0.290 2.326 5.176 1.00 75.44 100 ARG A C 1
ATOM 757 O O . ARG A 1 100 ? -0.170 3.485 4.775 1.00 75.44 100 ARG A O 1
ATOM 764 N N . ASP A 1 101 ? -1.237 1.492 4.752 1.00 78.75 101 ASP A N 1
ATOM 765 C CA . ASP A 1 101 ? -2.288 1.853 3.792 1.00 78.75 101 ASP A CA 1
ATOM 766 C C . ASP A 1 101 ? -3.081 3.060 4.296 1.00 78.75 101 ASP A C 1
ATOM 768 O O . ASP A 1 101 ? -3.217 4.074 3.599 1.00 78.75 101 ASP A O 1
ATOM 772 N N . TYR A 1 102 ? -3.518 2.974 5.554 1.00 76.88 102 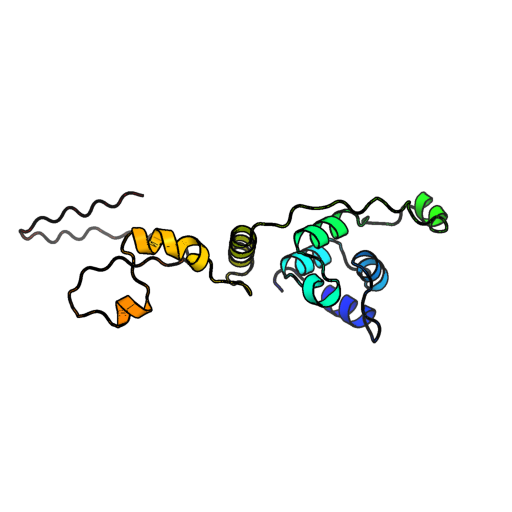TYR A N 1
ATOM 773 C CA . TYR A 1 102 ? -4.311 4.002 6.205 1.00 76.88 102 TYR A CA 1
ATOM 774 C C . TYR A 1 102 ? -3.531 5.309 6.378 1.00 76.88 102 TYR A C 1
ATOM 776 O O . TYR A 1 102 ? -4.029 6.373 6.019 1.00 76.88 102 TYR A O 1
ATOM 784 N N . ASN A 1 103 ? -2.275 5.248 6.832 1.00 74.81 103 ASN A N 1
ATOM 785 C CA . ASN A 1 103 ? -1.431 6.439 6.972 1.00 74.81 103 ASN A CA 1
ATOM 786 C C . ASN A 1 103 ? -1.164 7.147 5.634 1.00 74.81 103 ASN A C 1
ATOM 788 O O . ASN A 1 103 ? -0.967 8.361 5.613 1.00 74.81 103 ASN A O 1
ATOM 792 N N . ARG A 1 104 ? -1.136 6.412 4.513 1.00 71.19 104 ARG A N 1
ATOM 793 C CA . ARG A 1 104 ? -0.792 6.978 3.199 1.00 71.19 104 ARG A CA 1
ATOM 794 C C . ARG A 1 104 ? -2.003 7.439 2.395 1.00 71.19 104 ARG A C 1
ATOM 796 O O . ARG A 1 104 ? -1.945 8.485 1.747 1.00 71.19 104 ARG A O 1
ATOM 803 N N . THR A 1 105 ? -3.087 6.669 2.409 1.00 71.75 105 THR A N 1
ATOM 804 C CA . THR A 1 105 ? -4.267 6.925 1.567 1.00 71.75 105 THR A CA 1
ATOM 805 C C . THR A 1 105 ? -5.521 7.283 2.361 1.00 71.75 105 THR A C 1
ATOM 807 O O . THR A 1 105 ? -6.489 7.752 1.768 1.00 71.75 105 THR A O 1
ATOM 810 N N . GLY A 1 106 ? -5.499 7.128 3.691 1.00 73.19 106 GLY A N 1
ATOM 811 C CA . GLY A 1 106 ? -6.671 7.265 4.564 1.00 73.19 106 GLY A CA 1
ATOM 812 C C . GLY A 1 106 ? -7.636 6.079 4.484 1.00 73.19 106 GLY A C 1
ATOM 813 O O . GLY A 1 106 ? -8.673 6.086 5.141 1.00 73.19 106 GLY A O 1
ATOM 814 N N . LEU A 1 107 ? -7.316 5.080 3.661 1.00 74.00 107 LEU A N 1
ATOM 815 C CA . LEU A 1 107 ? -8.143 3.924 3.343 1.00 74.00 107 LEU A CA 1
ATOM 816 C C . LEU A 1 107 ? -7.245 2.680 3.282 1.00 74.00 107 LEU A C 1
ATOM 818 O O . LEU A 1 107 ? -6.029 2.778 3.140 1.00 74.00 107 LEU A O 1
ATOM 822 N N . THR A 1 108 ? -7.837 1.499 3.384 1.00 74.69 108 THR A N 1
ATOM 823 C CA . THR A 1 108 ? -7.158 0.229 3.112 1.00 74.69 108 THR A CA 1
ATOM 824 C C . THR A 1 108 ? -8.106 -0.656 2.315 1.00 74.69 108 THR A C 1
ATOM 826 O O . THR A 1 108 ? -9.317 -0.604 2.521 1.00 74.69 108 THR A O 1
ATOM 829 N N . LEU A 1 109 ? -7.559 -1.422 1.369 1.00 69.75 109 LEU A N 1
ATOM 830 C CA . LEU A 1 109 ? -8.300 -2.443 0.618 1.00 69.75 109 LEU A CA 1
ATOM 831 C C . LEU A 1 109 ? -8.299 -3.804 1.338 1.00 69.75 109 LEU A C 1
ATOM 833 O O . LEU A 1 109 ? -8.851 -4.771 0.823 1.00 69.75 109 LEU A O 1
ATOM 837 N N . ARG A 1 110 ? -7.641 -3.879 2.500 1.00 79.06 110 ARG A N 1
ATOM 838 C CA . ARG A 1 110 ? -7.600 -5.041 3.393 1.00 79.06 110 ARG A CA 1
ATOM 839 C C . ARG A 1 110 ? -8.606 -4.834 4.537 1.00 79.06 110 ARG A C 1
ATOM 841 O O . ARG A 1 110 ? -9.592 -4.114 4.392 1.00 79.06 110 ARG A O 1
ATOM 848 N N . ASP A 1 111 ? -8.338 -5.441 5.687 1.00 78.94 111 ASP A N 1
ATOM 849 C CA . ASP A 1 111 ? -9.145 -5.284 6.890 1.00 78.94 111 ASP A CA 1
ATOM 850 C C . ASP A 1 111 ? -9.038 -3.901 7.533 1.00 78.94 111 ASP A C 1
ATOM 852 O O . ASP A 1 111 ? -8.028 -3.203 7.456 1.00 78.94 111 ASP A O 1
ATOM 856 N N . HIS A 1 112 ? -10.099 -3.523 8.242 1.00 80.88 112 HIS A N 1
ATOM 857 C CA . HIS A 1 112 ? -10.146 -2.294 9.021 1.00 80.88 112 HIS A CA 1
ATOM 858 C C . HIS A 1 112 ? -9.122 -2.335 10.179 1.00 80.88 112 HIS A C 1
ATOM 860 O O . HIS A 1 112 ? -9.055 -3.349 10.871 1.00 80.88 112 HIS A O 1
ATOM 866 N N . PRO A 1 113 ? -8.384 -1.249 10.502 1.00 82.31 113 PRO A N 1
ATOM 867 C CA . PRO A 1 113 ? -7.314 -1.312 11.508 1.00 82.31 113 PRO A CA 1
ATOM 868 C C . PRO A 1 113 ? -7.778 -1.754 12.908 1.00 82.31 113 PRO A C 1
ATOM 870 O O . PRO A 1 113 ? -7.036 -2.423 13.621 1.00 82.31 113 PRO A O 1
ATOM 873 N N . LEU A 1 114 ? -9.024 -1.442 13.298 1.00 85.12 114 LEU A N 1
ATOM 874 C CA . LEU A 1 114 ? -9.595 -1.922 14.571 1.00 85.12 114 LEU A CA 1
ATOM 875 C C . LEU A 1 114 ? -9.858 -3.436 14.608 1.00 85.12 114 LEU A C 1
ATOM 877 O O . LEU A 1 114 ? -10.074 -3.962 15.694 1.00 85.12 114 LEU A O 1
ATOM 881 N N . ALA A 1 115 ? -9.852 -4.138 13.470 1.00 85.38 115 ALA A N 1
ATOM 882 C CA . ALA A 1 115 ? -10.044 -5.587 13.437 1.00 85.38 115 ALA A CA 1
ATOM 883 C C . ALA A 1 115 ? -8.916 -6.313 14.189 1.00 85.38 115 ALA A C 1
ATOM 885 O O . ALA A 1 115 ? -9.192 -7.208 14.982 1.00 85.38 115 ALA A O 1
ATOM 886 N N . PHE A 1 116 ? -7.669 -5.850 14.039 1.00 84.44 116 PHE A N 1
ATOM 887 C CA . PHE A 1 116 ? -6.502 -6.418 14.728 1.00 84.44 116 PHE A CA 1
ATOM 888 C C . PHE A 1 116 ? -6.516 -6.191 16.241 1.00 84.44 116 PHE A C 1
ATOM 890 O O . PHE A 1 116 ? -5.920 -6.964 16.977 1.00 84.44 116 PHE A O 1
ATOM 897 N N . LEU A 1 117 ? -7.200 -5.140 16.702 1.00 86.25 117 LEU A N 1
ATOM 898 C CA . LEU A 1 117 ? -7.332 -4.803 18.121 1.00 86.25 117 LEU A CA 1
ATOM 899 C C . LEU A 1 117 ? -8.637 -5.337 18.721 1.00 86.25 117 LEU A C 1
ATOM 901 O O . LEU A 1 117 ? -8.944 -5.056 19.876 1.00 86.25 117 LEU A O 1
ATOM 905 N N . ARG A 1 118 ? -9.464 -6.058 17.948 1.00 88.69 118 ARG A N 1
ATOM 906 C CA . ARG A 1 118 ? -10.835 -6.350 18.374 1.00 88.69 118 ARG A CA 1
ATOM 907 C C . ARG A 1 118 ? -10.888 -7.237 19.616 1.00 88.69 118 ARG A C 1
ATOM 909 O O . ARG A 1 118 ? -11.764 -7.004 20.442 1.00 88.69 118 ARG A O 1
ATOM 916 N N . ALA A 1 119 ? -9.968 -8.192 19.754 1.00 86.50 119 ALA A N 1
ATOM 917 C CA . ALA A 1 119 ? -9.870 -9.048 20.935 1.00 86.50 119 ALA A CA 1
ATOM 918 C C . ALA A 1 119 ? -9.593 -8.219 22.203 1.00 86.50 119 ALA A C 1
ATOM 920 O O . ALA A 1 119 ? -10.410 -8.221 23.121 1.00 86.50 119 ALA A O 1
ATOM 921 N N . ASP A 1 120 ? -8.533 -7.411 22.188 1.00 87.25 120 ASP A N 1
ATOM 922 C CA . ASP A 1 120 ? -8.137 -6.545 23.307 1.00 87.25 120 ASP A CA 1
ATOM 923 C C . ASP A 1 120 ? -9.223 -5.513 23.666 1.00 87.25 120 ASP A C 1
ATOM 925 O O . ASP A 1 120 ? -9.421 -5.151 24.825 1.00 87.25 120 ASP A O 1
ATOM 929 N N . LEU A 1 121 ? -9.955 -5.014 22.663 1.00 87.94 121 LEU A N 1
ATOM 930 C CA . LEU A 1 121 ? -11.061 -4.079 22.872 1.00 87.94 121 LEU A CA 1
ATOM 931 C C . LEU A 1 121 ? -12.273 -4.750 23.525 1.00 87.94 121 LEU A C 1
ATOM 933 O O . LEU A 1 121 ? -12.952 -4.111 24.324 1.00 87.94 121 LEU A O 1
ATOM 937 N N . ILE A 1 122 ? -12.548 -6.015 23.197 1.00 87.44 122 ILE A N 1
ATOM 938 C CA . ILE A 1 122 ? -13.606 -6.795 23.853 1.00 87.44 122 ILE A CA 1
ATOM 939 C C . ILE A 1 122 ? -13.232 -7.067 25.312 1.00 87.44 122 ILE A C 1
ATOM 941 O O . ILE A 1 122 ? -14.086 -6.918 26.180 1.00 87.44 122 ILE A O 1
ATOM 945 N N . GLU A 1 123 ? -11.968 -7.394 25.591 1.00 89.94 123 GLU A N 1
ATOM 946 C CA . GLU A 1 123 ? -11.469 -7.601 26.958 1.00 89.94 123 GLU A CA 1
ATOM 947 C C . GLU A 1 123 ? -11.600 -6.338 27.826 1.00 89.94 123 GLU A C 1
ATOM 949 O O . GLU A 1 123 ? -11.883 -6.416 29.016 1.00 89.94 123 GLU A O 1
ATOM 954 N N . ARG A 1 124 ? -11.481 -5.156 27.214 1.00 88.31 124 ARG A N 1
ATOM 955 C CA . ARG A 1 124 ? -11.688 -3.846 27.858 1.00 88.31 124 ARG A CA 1
ATOM 956 C C . ARG A 1 124 ? -13.147 -3.375 27.872 1.00 88.31 124 ARG A C 1
ATOM 958 O O . ARG A 1 124 ? -13.394 -2.184 28.053 1.00 88.31 124 ARG A O 1
ATOM 965 N N . GLU A 1 125 ? -14.096 -4.273 27.615 1.00 86.94 125 GLU A N 1
ATOM 966 C CA . GLU A 1 125 ? -15.540 -3.997 27.585 1.00 86.94 125 GLU A CA 1
ATOM 967 C C . GLU A 1 125 ? -15.952 -2.896 26.583 1.00 86.94 125 GLU A C 1
ATOM 969 O O . GLU A 1 125 ? -16.973 -2.224 26.743 1.00 86.94 125 GLU A O 1
ATOM 974 N N . MET A 1 126 ? -15.175 -2.697 25.509 1.00 87.50 126 MET A N 1
ATOM 975 C CA . MET A 1 126 ? -15.476 -1.687 24.493 1.00 87.50 126 MET A CA 1
ATOM 976 C C . MET A 1 126 ? -16.423 -2.219 23.413 1.00 87.50 126 MET A C 1
ATOM 978 O O . MET A 1 126 ? -16.141 -3.174 22.669 1.00 87.50 126 MET A O 1
ATOM 982 N N . VAL A 1 127 ? -17.551 -1.532 23.259 1.00 87.00 127 VAL A N 1
ATOM 983 C CA . VAL A 1 127 ? -18.607 -1.917 22.323 1.00 87.00 127 VAL A CA 1
ATOM 984 C C . VAL A 1 127 ? -18.328 -1.398 20.913 1.00 87.00 127 VAL A C 1
ATOM 986 O O . VAL A 1 127 ? -17.628 -0.407 20.698 1.00 87.00 127 VAL A O 1
ATOM 989 N N . THR A 1 128 ? -18.868 -2.096 19.914 1.00 86.25 128 THR A N 1
ATOM 990 C CA . THR A 1 128 ? -18.848 -1.612 18.527 1.00 86.25 128 THR A CA 1
ATOM 991 C C . THR A 1 128 ? -19.793 -0.425 18.353 1.00 86.25 128 THR A C 1
ATOM 993 O O . THR A 1 128 ? -20.788 -0.308 19.066 1.00 86.25 128 THR A O 1
ATOM 996 N N . CYS A 1 129 ? -19.558 0.407 17.333 1.00 84.06 129 CYS A N 1
ATOM 997 C CA . CYS A 1 129 ? -20.500 1.474 16.976 1.00 84.06 129 CYS A CA 1
ATOM 998 C C . CYS A 1 129 ? -21.919 0.943 16.717 1.00 84.06 129 CYS A C 1
ATOM 1000 O O . CYS A 1 129 ? -22.884 1.613 17.057 1.00 84.06 129 CYS A O 1
ATOM 1002 N N . ARG A 1 130 ? -22.057 -0.269 16.156 1.00 85.88 130 ARG A N 1
ATOM 1003 C CA . ARG A 1 130 ? -23.367 -0.908 15.954 1.00 85.88 130 ARG A CA 1
ATOM 1004 C C . ARG A 1 130 ? -24.062 -1.195 17.287 1.00 85.88 130 ARG A C 1
ATOM 1006 O O . ARG A 1 130 ? -25.194 -0.782 17.474 1.00 85.88 130 ARG A O 1
ATOM 1013 N N . GLN A 1 131 ? -23.358 -1.823 18.225 1.00 85.31 131 GLN A N 1
ATOM 1014 C CA . GLN A 1 131 ? -23.894 -2.105 19.561 1.00 85.31 131 GLN A CA 1
ATOM 1015 C C . GLN A 1 131 ? -24.232 -0.825 20.334 1.00 85.31 131 GLN A C 1
ATOM 1017 O O . GLN A 1 131 ? -25.226 -0.791 21.046 1.00 85.31 131 GLN A O 1
ATOM 1022 N N . ALA A 1 132 ? -23.439 0.237 20.171 1.00 85.69 132 ALA A N 1
ATOM 1023 C CA . ALA A 1 132 ? -23.735 1.535 20.770 1.00 85.69 132 ALA A CA 1
ATOM 1024 C C . ALA A 1 132 ? -25.024 2.164 20.212 1.00 85.69 132 ALA A C 1
ATOM 1026 O O . ALA A 1 132 ? -25.752 2.806 20.959 1.00 85.69 132 ALA A O 1
ATOM 1027 N N . LEU A 1 133 ? -25.322 1.964 18.923 1.00 86.00 133 LEU A N 1
ATOM 1028 C CA . LEU A 1 133 ? -26.566 2.434 18.297 1.00 86.00 133 LEU A CA 1
ATOM 1029 C C . LEU A 1 133 ? -27.799 1.629 18.732 1.00 86.00 133 LEU A C 1
ATOM 1031 O O . LEU A 1 133 ? -28.904 2.157 18.718 1.00 86.00 133 LEU A O 1
ATOM 1035 N N . GLU A 1 134 ? -27.615 0.364 19.104 1.00 90.12 134 GLU A N 1
ATOM 1036 C CA . GLU A 1 134 ? -28.683 -0.537 19.563 1.00 90.12 134 GLU A CA 1
ATOM 1037 C C . GLU A 1 134 ? -28.894 -0.488 21.087 1.00 90.12 134 GLU A C 1
ATOM 1039 O O . GLU A 1 134 ? -29.818 -1.109 21.618 1.00 90.12 134 GLU A O 1
ATOM 1044 N N . ALA A 1 135 ? -28.034 0.229 21.811 1.00 86.31 135 ALA A N 1
ATOM 1045 C CA . ALA A 1 135 ? -28.093 0.311 23.258 1.00 86.31 135 ALA A CA 1
ATOM 1046 C C . ALA A 1 135 ? -29.267 1.164 23.752 1.00 86.31 135 ALA A C 1
ATOM 1048 O O . ALA A 1 135 ? -29.767 2.057 23.069 1.00 86.31 135 ALA A O 1
ATOM 1049 N N . ARG A 1 136 ? -29.704 0.897 24.986 1.00 83.44 136 ARG A N 1
ATOM 1050 C CA . ARG A 1 136 ? -30.764 1.684 25.619 1.00 83.44 136 ARG A CA 1
ATOM 1051 C C . ARG A 1 136 ? -30.284 3.091 25.955 1.00 83.44 136 ARG A C 1
ATOM 1053 O O . ARG A 1 136 ? -29.183 3.284 26.463 1.00 83.44 136 ARG A O 1
ATOM 1060 N N . ASP A 1 137 ? -31.186 4.053 25.802 1.00 74.44 137 ASP A N 1
ATOM 1061 C CA . ASP A 1 137 ? -30.961 5.417 26.264 1.00 74.44 137 ASP A CA 1
ATOM 1062 C C . ASP A 1 137 ? -30.568 5.448 27.749 1.00 74.44 137 ASP A C 1
ATOM 1064 O O . ASP A 1 137 ? -31.206 4.809 28.592 1.00 74.44 137 ASP A O 1
ATOM 1068 N N . ARG A 1 138 ? -29.546 6.259 28.061 1.00 79.44 138 ARG A N 1
ATOM 1069 C CA . ARG A 1 138 ? -28.924 6.445 29.391 1.00 79.44 138 ARG A CA 1
ATOM 1070 C C . ARG A 1 138 ? -27.974 5.333 29.866 1.00 79.44 138 ARG A C 1
ATOM 1072 O O . ARG A 1 138 ? -27.612 5.332 31.039 1.00 79.44 138 ARG A O 1
ATOM 1079 N N . SER A 1 139 ? -27.508 4.435 28.995 1.00 81.31 139 SER A N 1
ATOM 1080 C CA . SER A 1 139 ? -26.390 3.534 29.327 1.00 81.31 139 SER A CA 1
ATOM 1081 C C . SER A 1 139 ? -25.024 4.215 29.163 1.00 81.31 139 SER A C 1
ATOM 1083 O O . SER A 1 139 ? -24.772 4.839 28.132 1.00 81.31 139 SER A O 1
ATOM 1085 N N . SER A 1 140 ? -24.124 4.047 30.138 1.00 82.56 140 SER A N 1
ATOM 1086 C CA . SER A 1 140 ? -22.705 4.404 29.987 1.00 82.56 140 SER A CA 1
ATOM 1087 C C . SER A 1 140 ? -21.998 3.331 29.158 1.00 82.56 140 SER A C 1
ATOM 1089 O O . SER A 1 140 ? -22.064 2.154 29.506 1.00 82.56 140 SER A O 1
ATOM 1091 N N . LEU A 1 141 ? -21.366 3.721 28.049 1.00 86.75 141 LEU A N 1
ATOM 1092 C CA . LEU A 1 141 ? -20.696 2.809 27.120 1.00 86.75 141 LEU A CA 1
ATOM 1093 C C . LEU A 1 141 ? -19.345 3.376 26.696 1.00 86.75 141 LEU A C 1
ATOM 1095 O O . LEU A 1 141 ? -19.228 4.561 26.379 1.00 86.75 141 LEU A O 1
ATOM 1099 N N . SER A 1 142 ? -18.353 2.496 26.603 1.00 86.25 142 SER A N 1
ATOM 1100 C CA . SER A 1 142 ? -17.034 2.808 26.055 1.00 86.25 142 SER A CA 1
ATOM 1101 C C . SER A 1 142 ? -16.953 2.338 24.605 1.00 86.25 142 SER A C 1
ATOM 1103 O O . SER A 1 142 ? -17.170 1.162 24.317 1.00 86.25 142 SER A O 1
ATOM 1105 N N . VAL A 1 143 ? -16.629 3.244 23.680 1.00 86.38 143 VAL A N 1
ATOM 1106 C CA . VAL A 1 143 ? -16.503 2.946 22.242 1.00 86.38 143 VAL A CA 1
ATOM 1107 C C . VAL A 1 143 ? -15.097 3.305 21.770 1.00 86.38 143 VAL A C 1
ATOM 1109 O O . VAL A 1 143 ? -14.625 4.415 22.009 1.00 86.38 143 VAL A O 1
ATOM 1112 N N . ALA A 1 144 ? -14.447 2.386 21.054 1.00 84.06 144 ALA A N 1
ATOM 1113 C CA . ALA A 1 144 ? -13.184 2.646 20.368 1.00 84.06 144 ALA A CA 1
ATOM 1114 C C . ALA A 1 144 ? -13.413 2.950 18.884 1.00 84.06 144 ALA A C 1
ATOM 1116 O O . ALA A 1 144 ? -14.188 2.275 18.205 1.00 84.06 144 ALA A O 1
ATOM 1117 N N . GLY A 1 145 ? -12.699 3.951 18.371 1.00 82.38 145 GLY A N 1
ATOM 1118 C CA . GLY A 1 145 ? -12.791 4.408 16.987 1.00 82.38 145 GLY A CA 1
ATOM 1119 C C . GLY A 1 145 ? -11.443 4.892 16.455 1.00 82.38 145 GLY A C 1
ATOM 1120 O O . GLY A 1 145 ? -10.530 5.185 17.226 1.00 82.38 145 GLY A O 1
ATOM 1121 N N . LEU A 1 146 ? -11.320 5.000 15.130 1.00 80.44 146 LEU A N 1
ATOM 1122 C CA . LEU A 1 146 ? -10.183 5.673 14.500 1.00 80.44 146 LEU A CA 1
ATOM 1123 C C . LEU A 1 146 ? -10.421 7.178 14.433 1.00 80.44 146 LEU A C 1
ATOM 1125 O O . LEU A 1 146 ? -11.461 7.646 13.969 1.00 80.44 146 LEU A O 1
ATOM 1129 N N . VAL A 1 147 ? -9.416 7.939 14.855 1.00 78.56 147 VAL A N 1
ATOM 1130 C CA . VAL A 1 147 ? -9.432 9.398 14.785 1.00 78.56 147 VAL A CA 1
ATOM 1131 C C . VAL A 1 147 ? -8.800 9.831 13.463 1.00 78.56 147 VAL A C 1
ATOM 1133 O O . VAL A 1 147 ? -7.586 9.793 13.297 1.00 78.56 147 VAL A O 1
ATOM 1136 N N . LEU A 1 148 ? -9.641 10.259 12.521 1.00 72.62 148 LEU A N 1
ATOM 1137 C CA . LEU A 1 148 ? -9.245 10.662 11.162 1.00 72.62 148 LEU A CA 1
ATOM 1138 C C . LEU A 1 148 ? -8.670 12.085 11.056 1.00 72.62 148 LEU A C 1
ATOM 1140 O O . LEU A 1 148 ? -8.281 12.524 9.976 1.00 72.62 148 LEU A O 1
ATOM 1144 N N . GLY A 1 149 ? -8.618 12.835 12.156 1.00 67.62 149 GLY A N 1
ATOM 1145 C CA . GLY A 1 149 ? -8.136 14.208 12.135 1.00 67.62 149 GLY A CA 1
ATOM 1146 C C . GLY A 1 149 ? -7.769 14.725 13.513 1.00 67.62 149 GLY A C 1
ATOM 1147 O O . GLY A 1 149 ? -8.402 14.409 14.518 1.00 67.62 149 GLY A O 1
ATOM 1148 N N . ARG A 1 150 ? -6.745 15.574 13.559 1.00 65.94 150 ARG A N 1
ATOM 1149 C CA . ARG A 1 150 ? -6.372 16.296 14.771 1.00 65.94 150 ARG A CA 1
ATOM 1150 C C . ARG A 1 150 ? -7.194 17.577 14.839 1.00 65.94 150 ARG A C 1
ATOM 1152 O O . ARG A 1 150 ? -7.067 18.446 13.980 1.00 65.94 150 ARG A O 1
ATOM 1159 N N . ARG A 1 151 ? -8.045 17.724 15.856 1.00 56.56 151 ARG A N 1
ATOM 1160 C CA . ARG A 1 151 ? -8.753 18.989 16.083 1.00 56.56 151 ARG A CA 1
ATOM 1161 C C . ARG A 1 151 ? -7.755 20.019 16.618 1.00 56.56 151 ARG A C 1
ATOM 1163 O O . ARG A 1 151 ? -7.320 19.915 17.761 1.00 56.56 151 ARG A O 1
ATOM 1170 N N . PHE A 1 152 ? -7.400 21.018 15.811 1.00 46.88 152 PHE A N 1
ATOM 1171 C CA . PHE A 1 152 ? -6.689 22.196 16.309 1.00 46.88 152 PHE A CA 1
ATOM 1172 C C . PHE A 1 152 ? -7.595 22.931 17.303 1.00 46.88 152 PHE A C 1
ATOM 1174 O O . PHE A 1 152 ? -8.775 23.173 17.034 1.00 46.88 152 PHE A O 1
ATOM 1181 N N . GLY A 1 153 ? -7.066 23.190 18.498 1.00 49.56 153 GLY A N 1
ATOM 1182 C CA . GLY A 1 153 ? -7.841 23.657 19.640 1.00 49.56 153 GLY A CA 1
ATOM 1183 C C . GLY A 1 153 ? -8.623 24.933 19.337 1.00 49.56 153 GLY A C 1
ATOM 1184 O O . GLY A 1 153 ? -8.049 25.976 19.035 1.00 49.56 153 GLY A O 1
ATOM 1185 N N . ARG A 1 154 ? -9.948 24.880 19.505 1.00 48.81 154 ARG A N 1
ATOM 1186 C CA . ARG A 1 154 ? -10.701 26.092 19.839 1.00 48.81 154 ARG A CA 1
ATOM 1187 C C . ARG A 1 154 ? -10.296 26.460 21.262 1.00 48.81 154 ARG A C 1
ATOM 1189 O O . ARG A 1 154 ? -10.467 25.631 22.153 1.00 48.81 154 ARG A O 1
ATOM 1196 N N . ARG A 1 155 ? -9.809 27.688 21.484 1.00 45.44 155 ARG A N 1
ATOM 1197 C CA . ARG A 1 155 ? -9.763 28.287 22.827 1.00 45.44 155 ARG A CA 1
ATOM 1198 C C . ARG A 1 155 ? -11.188 28.234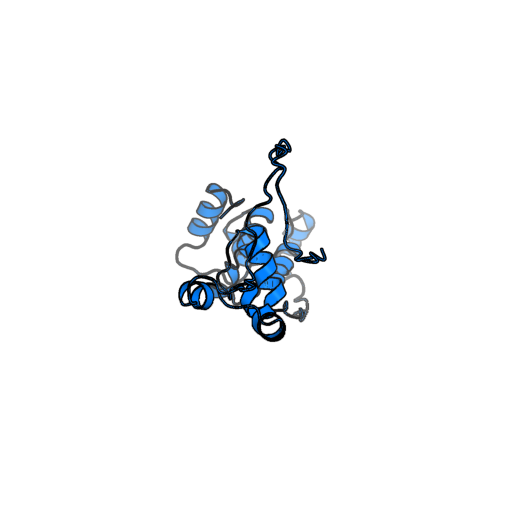 23.384 1.00 45.44 155 ARG A C 1
ATOM 1200 O O . ARG A 1 155 ? -12.043 29.018 22.978 1.00 45.44 155 ARG A O 1
ATOM 1207 N N . ARG A 1 156 ? -11.487 27.249 24.232 1.00 41.34 156 ARG A N 1
ATOM 1208 C CA . ARG A 1 156 ? -12.725 27.237 25.007 1.00 41.34 156 ARG A CA 1
ATOM 1209 C C . ARG A 1 156 ? -12.501 28.231 26.134 1.00 41.34 156 ARG A C 1
ATOM 1211 O O . ARG A 1 156 ? -11.759 27.946 27.064 1.00 41.34 156 ARG A O 1
ATOM 1218 N N . GLY A 1 157 ? -13.095 29.413 25.993 1.00 39.81 157 GLY A N 1
ATOM 1219 C CA . GLY A 1 157 ? -13.306 30.297 27.128 1.00 39.81 157 GLY A CA 1
ATOM 1220 C C . GLY A 1 157 ? -14.075 29.515 28.184 1.00 39.81 157 GLY A C 1
ATOM 1221 O O . GLY A 1 157 ? -15.160 28.999 27.902 1.00 39.81 157 GLY A O 1
ATOM 1222 N N . VAL A 1 158 ? -13.465 29.381 29.357 1.00 44.50 158 VAL A N 1
ATOM 1223 C CA . VAL A 1 158 ? -14.144 28.965 30.578 1.00 44.50 158 VAL A CA 1
ATOM 1224 C C . VAL A 1 158 ? -15.268 29.973 30.790 1.00 44.50 158 VAL A C 1
ATOM 1226 O O . VAL A 1 158 ? -15.019 31.160 30.978 1.00 44.50 158 VAL A O 1
ATOM 1229 N N . ARG A 1 159 ? -16.512 29.517 30.650 1.00 36.38 159 ARG A N 1
ATOM 1230 C CA . ARG A 1 159 ? -17.643 30.185 31.279 1.00 36.38 159 ARG A CA 1
ATOM 1231 C C . ARG A 1 159 ? -17.890 29.431 32.565 1.00 36.38 159 ARG A C 1
ATOM 1233 O O . ARG A 1 159 ? -18.306 28.275 32.523 1.00 36.38 159 ARG A O 1
ATOM 1240 N N . ASP A 1 160 ? -17.589 30.102 33.665 1.00 42.59 160 ASP A N 1
ATOM 1241 C CA . ASP A 1 160 ? -18.087 29.740 34.975 1.00 42.59 160 ASP A CA 1
ATOM 1242 C C . ASP A 1 160 ? -19.610 29.629 34.907 1.00 42.59 160 ASP A C 1
ATOM 1244 O O . ASP A 1 160 ? -20.313 30.566 34.524 1.00 42.59 160 ASP A O 1
ATOM 1248 N N . ALA A 1 161 ? -20.116 28.462 35.276 1.00 38.28 161 ALA A N 1
ATOM 1249 C CA . ALA A 1 161 ? -21.477 28.296 35.739 1.00 38.28 161 ALA A CA 1
ATOM 1250 C C . ALA A 1 161 ? -21.365 27.544 37.061 1.00 38.28 161 ALA A C 1
ATOM 1252 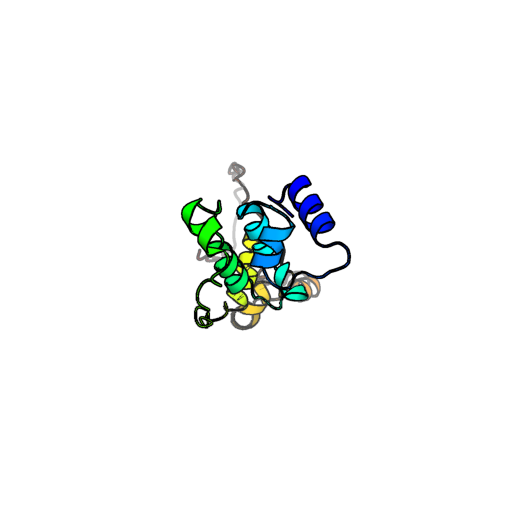O O . ALA A 1 161 ? -21.192 26.327 37.097 1.00 38.28 161 ALA A O 1
ATOM 1253 N N . GLY A 1 162 ? -21.366 28.305 38.154 1.00 40.56 162 GLY A N 1
ATOM 1254 C CA . GLY A 1 162 ? -21.481 27.742 39.487 1.00 40.56 162 GLY A CA 1
ATOM 1255 C C . GLY A 1 162 ? -22.810 27.008 39.646 1.00 40.56 162 GLY A C 1
ATOM 1256 O O . GLY A 1 162 ? -23.832 27.445 39.119 1.00 40.56 162 GLY A O 1
ATOM 1257 N N . GLY A 1 163 ? -22.798 25.917 40.416 1.00 36.62 163 GLY A N 1
ATOM 1258 C CA . GLY A 1 163 ? -24.037 25.323 40.915 1.00 36.62 163 GLY A CA 1
ATOM 1259 C C . GLY A 1 163 ? -24.052 23.809 41.112 1.00 36.62 163 GLY A C 1
ATOM 1260 O O . GLY A 1 163 ? -24.776 23.134 40.403 1.00 36.62 163 GLY A O 1
ATOM 1261 N N . ARG A 1 164 ? -23.356 23.341 42.158 1.00 43.69 164 ARG A N 1
ATOM 1262 C CA . ARG A 1 164 ? -23.727 22.237 43.079 1.00 43.69 164 ARG A CA 1
ATOM 1263 C C . ARG A 1 164 ? -23.879 20.786 42.561 1.00 43.69 164 ARG A C 1
ATOM 1265 O O . ARG A 1 164 ? -24.770 20.461 41.794 1.00 43.69 164 ARG A O 1
ATOM 1272 N N . ASN A 1 165 ? -23.141 19.933 43.284 1.00 40.12 165 ASN A N 1
ATOM 1273 C CA . ASN A 1 165 ? -23.397 18.544 43.697 1.00 40.12 165 ASN A CA 1
ATOM 1274 C C . ASN A 1 165 ? -23.290 17.381 42.701 1.00 40.12 165 ASN A C 1
ATOM 1276 O O . ASN A 1 165 ? -23.967 17.330 41.685 1.00 40.12 165 ASN A O 1
ATOM 1280 N N . GLY A 1 166 ? -22.557 16.360 43.163 1.00 38.62 166 GLY A N 1
ATOM 1281 C CA . GLY A 1 166 ? -22.592 14.985 42.668 1.00 38.62 166 GLY A CA 1
ATOM 1282 C C . GLY A 1 166 ? -21.261 14.574 42.061 1.00 38.62 166 GLY A C 1
ATOM 1283 O O . GLY A 1 166 ? -20.971 14.933 40.928 1.00 38.62 166 GLY A O 1
ATOM 1284 N N . GLY A 1 167 ? -20.431 13.882 42.843 1.00 46.59 167 GLY A N 1
ATOM 1285 C CA . GLY A 1 167 ? -19.126 13.406 42.404 1.00 46.59 167 GLY A CA 1
ATOM 1286 C C . GLY A 1 167 ? -19.233 12.341 41.318 1.00 46.59 167 GLY A C 1
ATOM 1287 O O . GLY A 1 167 ? -20.067 11.454 41.417 1.00 46.59 167 GLY A O 1
ATOM 1288 N N . ASP A 1 168 ? -18.350 12.433 40.328 1.00 40.31 168 ASP A N 1
ATOM 1289 C CA . ASP A 1 168 ? -17.915 11.301 39.515 1.00 40.31 168 ASP A CA 1
ATOM 1290 C C . ASP A 1 168 ? -16.537 11.632 38.932 1.00 40.31 168 ASP A C 1
ATOM 1292 O O . ASP A 1 168 ? -16.371 12.498 38.069 1.00 40.31 168 ASP A O 1
ATOM 1296 N N . GLN A 1 169 ? -15.511 10.980 39.478 1.00 38.16 169 GLN A N 1
ATOM 1297 C CA . GLN A 1 169 ? -14.130 11.100 39.025 1.00 38.16 169 GLN A CA 1
ATOM 1298 C C . GLN A 1 169 ? -13.922 10.143 37.847 1.00 38.16 169 GLN A C 1
ATOM 1300 O O . GLN A 1 169 ? -13.573 8.980 38.025 1.00 38.16 169 GLN A O 1
ATOM 1305 N N . CYS A 1 170 ? -14.126 10.630 36.623 1.00 33.72 170 CYS A N 1
ATOM 1306 C CA . CYS A 1 170 ? -13.662 9.930 35.427 1.00 33.72 170 CYS A CA 1
ATOM 1307 C C . CYS A 1 170 ? -12.156 10.177 35.249 1.00 33.72 170 CYS A C 1
ATOM 1309 O O . CYS A 1 170 ? -11.736 11.230 34.765 1.00 33.72 170 CYS A O 1
ATOM 1311 N N . HIS A 1 171 ? -11.339 9.200 35.642 1.00 35.38 171 HIS A N 1
ATOM 1312 C CA . HIS A 1 171 ? -9.917 9.160 35.312 1.00 35.38 171 HIS A CA 1
ATOM 1313 C C . HIS A 1 171 ? -9.729 8.889 33.810 1.00 35.38 171 HIS A C 1
ATOM 1315 O O . HIS A 1 171 ? -9.836 7.758 33.346 1.00 35.38 171 HIS A O 1
ATOM 1321 N N . HIS A 1 172 ? -9.415 9.936 33.045 1.00 31.50 172 HIS A N 1
ATOM 1322 C CA . HIS A 1 172 ? -8.785 9.805 31.732 1.00 31.50 172 HIS A CA 1
ATOM 1323 C C . HIS A 1 172 ? -7.279 9.590 31.934 1.00 31.50 172 HIS A C 1
ATOM 1325 O O . HIS A 1 172 ? -6.564 10.522 32.299 1.00 31.50 172 HIS A O 1
ATOM 1331 N N . LEU A 1 173 ? -6.801 8.366 31.703 1.00 32.59 173 LEU A N 1
ATOM 1332 C CA . LEU A 1 173 ? -5.388 8.101 31.438 1.00 32.59 173 LEU A CA 1
ATOM 1333 C C . LEU A 1 173 ? -5.142 8.199 29.929 1.00 32.59 173 LEU A C 1
ATOM 1335 O O . LEU A 1 173 ? -5.919 7.675 29.128 1.00 32.59 173 LEU A O 1
ATOM 1339 N N . ALA A 1 174 ? -4.104 8.970 29.611 1.00 31.73 174 ALA A N 1
ATOM 1340 C CA . ALA A 1 174 ? -3.592 9.298 28.286 1.00 31.73 174 ALA A CA 1
ATOM 1341 C C . ALA A 1 174 ? -2.884 8.120 27.604 1.00 31.73 174 ALA A C 1
ATOM 1343 O O . ALA A 1 174 ? -2.437 7.200 28.326 1.00 31.73 174 ALA A O 1
#

Secondary structure (DSSP, 8-state):
-TT--HHHHHHHHHHHTTS--SSHHHHHHHH---HHHHHHHHHTTTTHHHH---HHHHHHHHHHS-SS--HHHHHGGGS---------PPPPPHHHHHHHHHHHHS--SS--GGGTTHHHHHHTTPBPHHHHHHSPTT----B-----S--PPP--------------------

Radius of gyration: 25.67 Å; chains: 1; bounding box: 61×46×69 Å

Sequence (174 aa):
MKGLANEDAARIVAARGDRPFASVDDLWRRAGVKGTALTHLAEADAFRPGLGLARREALWAIKALRDEPLPLFAAATVMREAEEPDVLLQPMRDGAEVARDYNRTGLTLRDHPLAFLRADLIEREMVTCRQALEARDRSSLSVAGLVLGRRFGRRRGVRDAGGRNGGDQCHHLA

Organism: Komagataeibacter europaeus (NCBI:txid33995)